Protein AF-A0A4S8L1B8-F1 (afdb_monomer)

Radius of gyration: 25.72 Å; Cα contacts (8 Å, |Δi|>4): 201; chains: 1; bounding box: 67×32×69 Å

Secondary structure (DSSP, 8-state):
---EEEEEEETTEEEEEEEES-S---TT-EEEEEEEEPPTT-SS---EEEEEEEEEEE--TTTS---SSS-----EEEEEEEEEEEE--TT--EEEEEEE--TT-S---------------------------------PPPP-

Organism: Dendrothele bispora (strain CBS 962.96) (NCBI:txid1314807)

Structure (mmCIF, N/CA/C/O backbone):
data_AF-A0A4S8L1B8-F1
#
_entry.id   AF-A0A4S8L1B8-F1
#
loop_
_atom_site.group_PDB
_atom_site.id
_atom_site.type_symbol
_atom_site.label_atom_id
_atom_site.label_alt_id
_atom_site.label_comp_id
_atom_site.label_asym_id
_atom_site.label_entity_id
_atom_site.label_seq_id
_atom_site.pdbx_PDB_ins_code
_atom_site.Cartn_x
_atom_site.Cartn_y
_atom_site.Cartn_z
_atom_site.occupancy
_atom_site.B_iso_or_equiv
_atom_site.auth_seq_id
_atom_site.auth_comp_id
_atom_site.auth_asym_id
_atom_site.auth_atom_id
_atom_site.pdbx_PDB_model_num
ATOM 1 N N . MET A 1 1 ? -7.515 -12.519 -11.776 1.00 64.19 1 MET A N 1
ATOM 2 C CA . MET A 1 1 ? -7.455 -11.225 -11.077 1.00 64.19 1 MET A CA 1
ATOM 3 C C . MET A 1 1 ? -6.953 -11.583 -9.702 1.00 64.19 1 MET A C 1
ATOM 5 O O . MET A 1 1 ? -7.691 -12.198 -8.944 1.00 64.19 1 MET A O 1
ATOM 9 N N . ASP A 1 2 ? -5.650 -11.427 -9.507 1.00 81.31 2 ASP A N 1
ATOM 10 C CA . ASP A 1 2 ? -4.954 -11.882 -8.307 1.00 81.31 2 ASP A CA 1
ATOM 11 C C . ASP A 1 2 ? -5.072 -10.782 -7.256 1.00 81.31 2 ASP A C 1
ATOM 13 O O . ASP A 1 2 ? -4.331 -9.800 -7.279 1.00 81.31 2 ASP A O 1
ATOM 17 N N . GLU A 1 3 ? -6.080 -10.917 -6.400 1.00 87.81 3 GLU A N 1
ATOM 18 C CA . GLU A 1 3 ? -6.292 -10.039 -5.254 1.00 87.81 3 GLU A CA 1
ATOM 19 C C . GLU A 1 3 ? -5.290 -10.398 -4.157 1.00 87.81 3 GLU A C 1
ATOM 21 O O . GLU A 1 3 ? -5.082 -11.576 -3.846 1.00 87.81 3 GLU A O 1
ATOM 26 N N . VAL A 1 4 ? -4.651 -9.382 -3.582 1.00 92.19 4 VAL A N 1
ATOM 27 C CA . VAL A 1 4 ? -3.622 -9.570 -2.560 1.00 92.19 4 VAL A CA 1
ATOM 28 C C . VAL A 1 4 ? -4.029 -8.851 -1.286 1.00 92.19 4 VAL A C 1
ATOM 30 O O . VAL A 1 4 ? -4.320 -7.656 -1.296 1.00 92.19 4 VAL A O 1
ATOM 33 N N . PHE A 1 5 ? -4.009 -9.588 -0.179 1.00 92.88 5 PHE A N 1
ATOM 34 C CA . PHE A 1 5 ? -4.367 -9.081 1.138 1.00 92.88 5 PHE A CA 1
ATOM 35 C C . PHE A 1 5 ? -3.131 -8.954 2.020 1.00 92.88 5 PHE A C 1
ATOM 37 O O . PHE A 1 5 ? -2.324 -9.882 2.105 1.00 92.88 5 PHE A O 1
ATOM 44 N N . TYR A 1 6 ? -3.018 -7.833 2.726 1.00 92.75 6 TYR A N 1
ATOM 45 C CA . TYR A 1 6 ? -1.952 -7.598 3.694 1.00 92.75 6 TYR A CA 1
ATOM 46 C C . TYR A 1 6 ? -2.530 -7.186 5.043 1.00 92.75 6 TYR A C 1
ATOM 48 O O . TYR A 1 6 ? -3.217 -6.171 5.157 1.00 92.75 6 TYR A O 1
ATOM 56 N N . ASP A 1 7 ? -2.202 -7.950 6.083 1.00 93.06 7 ASP A N 1
ATOM 57 C CA . ASP A 1 7 ? -2.547 -7.611 7.459 1.00 93.06 7 ASP A CA 1
ATOM 58 C C . ASP A 1 7 ? -1.542 -6.590 8.018 1.00 93.06 7 ASP A C 1
ATOM 60 O O 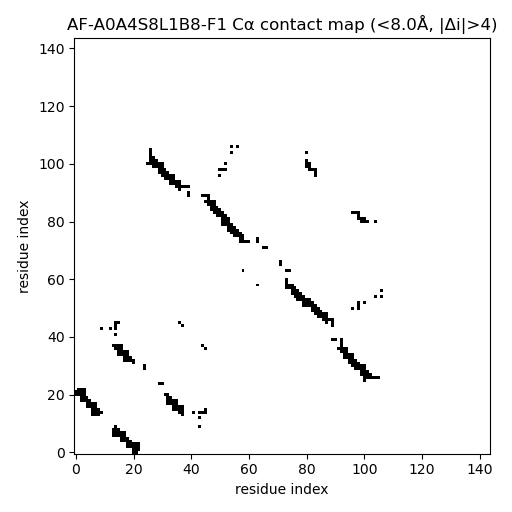. ASP A 1 7 ? -0.351 -6.875 8.172 1.00 93.06 7 ASP A O 1
ATOM 64 N N . ALA A 1 8 ? -2.029 -5.405 8.382 1.00 91.19 8 ALA A N 1
ATOM 65 C CA . ALA A 1 8 ? -1.252 -4.410 9.105 1.00 91.19 8 ALA A CA 1
ATOM 66 C C . ALA A 1 8 ? -1.442 -4.596 10.612 1.00 91.19 8 ALA A C 1
ATOM 68 O O . ALA A 1 8 ? -2.563 -4.580 11.128 1.00 91.19 8 ALA A O 1
ATOM 69 N N . ASN A 1 9 ? -0.330 -4.751 11.328 1.00 91.38 9 ASN A N 1
ATOM 70 C CA . ASN A 1 9 ? -0.317 -5.029 12.758 1.00 91.38 9 ASN A CA 1
ATOM 71 C C . ASN A 1 9 ? 0.427 -3.931 13.523 1.00 91.38 9 ASN A C 1
ATOM 73 O O . ASN A 1 9 ? 1.465 -3.445 13.076 1.00 91.38 9 ASN A O 1
ATOM 77 N N . LYS A 1 10 ? -0.073 -3.585 14.709 1.00 89.06 10 LYS A N 1
ATOM 78 C CA . LYS A 1 10 ? 0.596 -2.716 15.680 1.00 89.06 10 LYS A CA 1
ATOM 79 C C . LYS A 1 10 ? 0.603 -3.408 17.036 1.00 89.06 10 LYS A C 1
ATOM 81 O O . LYS A 1 10 ? -0.439 -3.867 17.487 1.00 89.06 10 LYS A O 1
ATOM 86 N N . ASP A 1 11 ? 1.770 -3.510 17.669 1.00 89.38 11 ASP A N 1
ATOM 87 C CA . ASP A 1 11 ? 1.932 -4.176 18.972 1.00 89.38 11 ASP A CA 1
ATOM 88 C C . ASP A 1 11 ? 1.360 -5.613 18.990 1.00 89.38 11 ASP A C 1
ATOM 90 O O . ASP A 1 11 ? 0.778 -6.064 19.973 1.00 89.38 11 ASP A O 1
ATOM 94 N N . SER A 1 12 ? 1.518 -6.344 17.877 1.00 88.00 12 SER A N 1
ATOM 95 C CA . SER A 1 12 ? 0.945 -7.686 17.631 1.00 88.00 12 SER A CA 1
ATOM 96 C C . SER A 1 12 ? -0.588 -7.753 17.526 1.00 88.00 12 SER A C 1
ATOM 98 O O . SER A 1 12 ? -1.153 -8.843 17.493 1.00 88.00 12 SER A O 1
ATOM 100 N N . VAL A 1 13 ? -1.272 -6.609 17.450 1.00 88.56 13 VAL A N 1
ATOM 101 C CA . VAL A 1 13 ? -2.715 -6.510 17.203 1.00 88.56 13 VAL A CA 1
ATOM 102 C C . VAL A 1 13 ? -2.944 -6.116 15.751 1.00 88.56 13 VAL A C 1
ATOM 104 O O . VAL A 1 13 ? -2.378 -5.126 15.285 1.00 88.56 13 VAL A O 1
ATOM 107 N N . LYS A 1 14 ? -3.801 -6.852 15.040 1.00 90.56 14 LYS A N 1
ATOM 108 C CA . LYS A 1 14 ? -4.217 -6.459 13.694 1.00 90.56 14 LYS A CA 1
ATOM 109 C C . LYS A 1 14 ? -5.070 -5.201 13.755 1.00 90.56 14 LYS A C 1
ATOM 111 O O . LYS A 1 14 ? -6.073 -5.173 14.457 1.00 90.56 14 LYS A O 1
ATOM 116 N N . VAL A 1 15 ? -4.669 -4.175 13.015 1.00 91.75 15 VAL A N 1
ATOM 117 C CA . VAL A 1 15 ? -5.348 -2.873 13.001 1.00 91.75 15 VAL A CA 1
ATOM 118 C C . VAL A 1 15 ? -6.013 -2.563 11.670 1.00 91.75 15 VAL A C 1
ATOM 120 O O . VAL A 1 15 ? -6.969 -1.790 11.647 1.00 91.75 15 VAL A O 1
ATOM 123 N N . ALA A 1 16 ? -5.530 -3.158 10.580 1.00 92.69 16 ALA A N 1
ATOM 124 C CA . ALA A 1 16 ? -6.123 -3.000 9.263 1.00 92.69 16 ALA A CA 1
ATOM 125 C C . ALA A 1 16 ? -5.787 -4.179 8.341 1.00 92.69 16 ALA A C 1
ATOM 127 O O . ALA A 1 16 ? -4.818 -4.905 8.573 1.00 92.69 16 ALA A O 1
ATOM 128 N N . VAL A 1 17 ? -6.577 -4.327 7.284 1.00 93.62 17 VAL A N 1
ATOM 129 C CA . VAL A 1 17 ? -6.324 -5.206 6.143 1.00 93.62 17 VAL A CA 1
ATOM 130 C C . VAL A 1 17 ? -6.311 -4.341 4.891 1.00 93.62 17 VAL A C 1
ATOM 132 O O . VAL A 1 17 ? -7.269 -3.616 4.626 1.00 93.62 17 VAL A O 1
ATOM 135 N N . PHE A 1 18 ? -5.218 -4.400 4.140 1.00 94.06 18 PHE A N 1
ATOM 136 C CA . PHE A 1 18 ? -5.110 -3.771 2.830 1.00 94.06 18 PHE A CA 1
ATOM 137 C C . PHE A 1 18 ? -5.474 -4.788 1.766 1.00 94.06 18 PHE A C 1
ATOM 139 O O . PHE A 1 18 ? -4.912 -5.884 1.753 1.00 94.06 18 PHE A O 1
ATOM 146 N N . THR A 1 19 ? -6.358 -4.392 0.863 1.00 94.56 19 THR A N 1
ATOM 147 C CA . THR A 1 19 ? -6.792 -5.216 -0.255 1.00 94.56 19 THR A CA 1
ATOM 148 C C . THR A 1 19 ? -6.356 -4.554 -1.546 1.00 94.56 19 THR A C 1
ATOM 150 O O . THR A 1 19 ? -6.924 -3.535 -1.938 1.00 94.56 19 THR A O 1
ATOM 153 N N . PHE A 1 20 ? -5.359 -5.142 -2.202 1.00 92.88 20 PHE A N 1
ATOM 154 C CA . PHE A 1 20 ? -4.897 -4.709 -3.513 1.00 92.88 20 PHE A CA 1
ATOM 155 C C . PHE A 1 20 ? -5.596 -5.526 -4.591 1.00 92.88 20 PHE A C 1
ATOM 157 O O . PHE A 1 20 ? -5.451 -6.748 -4.659 1.00 92.88 20 PHE A O 1
ATOM 164 N N . THR A 1 21 ? -6.343 -4.840 -5.449 1.00 92.62 21 THR A N 1
ATOM 165 C CA . THR A 1 21 ? -7.102 -5.446 -6.549 1.00 92.62 21 THR A CA 1
ATOM 166 C C . THR A 1 21 ? -6.204 -6.035 -7.634 1.00 92.62 21 THR A C 1
ATOM 168 O O . THR A 1 21 ? -6.641 -6.915 -8.380 1.00 92.62 21 THR A O 1
ATOM 171 N N . ASN A 1 22 ? -4.953 -5.569 -7.726 1.00 90.06 22 ASN A N 1
ATOM 172 C CA . ASN A 1 22 ? -3.942 -6.108 -8.625 1.00 90.06 22 ASN A CA 1
ATOM 173 C C . ASN A 1 22 ? -2.563 -6.159 -7.959 1.00 90.06 22 ASN A C 1
ATOM 175 O O . ASN A 1 22 ? -2.152 -5.244 -7.251 1.00 90.06 22 ASN A O 1
ATOM 179 N N . ALA A 1 23 ? -1.792 -7.193 -8.288 1.00 87.69 23 ALA A N 1
ATOM 180 C CA . ALA A 1 23 ? -0.376 -7.291 -7.928 1.00 87.69 23 ALA A CA 1
ATOM 181 C C . ALA A 1 23 ? 0.558 -6.565 -8.921 1.00 87.69 23 ALA A C 1
ATOM 183 O O . ALA A 1 23 ? 1.771 -6.509 -8.725 1.00 87.69 23 ALA A O 1
ATOM 184 N N . THR A 1 24 ? 0.035 -6.057 -10.040 1.00 89.75 24 THR A N 1
ATOM 185 C CA . THR A 1 24 ? 0.821 -5.382 -11.082 1.00 89.75 24 THR A CA 1
ATOM 186 C C . THR A 1 24 ? -0.007 -4.286 -11.730 1.00 89.75 24 THR A C 1
ATOM 188 O O . THR A 1 24 ? -1.137 -4.520 -12.154 1.00 89.75 24 THR A O 1
ATOM 191 N N . TYR A 1 25 ? 0.587 -3.103 -11.854 1.00 90.00 25 TYR A N 1
ATOM 192 C CA . TYR A 1 25 ? -0.042 -1.925 -12.434 1.00 90.00 25 TYR A CA 1
ATOM 193 C C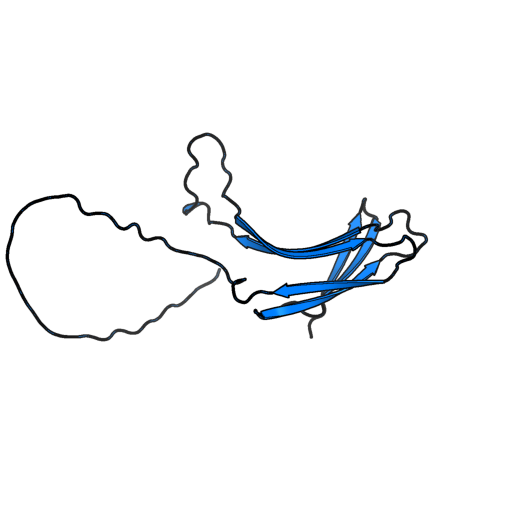 . TYR A 1 25 ? 0.781 -1.405 -13.615 1.00 90.00 25 TYR A C 1
ATOM 195 O O . TYR A 1 25 ? 1.997 -1.594 -13.680 1.00 90.00 25 TYR A O 1
ATOM 203 N N . ARG A 1 26 ? 0.111 -0.765 -14.576 1.00 91.12 26 ARG A N 1
ATOM 204 C CA . ARG A 1 26 ? 0.769 -0.130 -15.726 1.00 91.12 26 ARG A CA 1
ATOM 205 C C . ARG A 1 26 ? 1.251 1.268 -15.345 1.00 91.12 26 ARG A C 1
ATOM 207 O O . ARG A 1 26 ? 0.652 1.921 -14.495 1.00 91.12 26 ARG A O 1
ATOM 214 N N . LEU A 1 27 ? 2.291 1.733 -16.031 1.00 92.12 27 LEU A N 1
ATOM 215 C CA . LEU A 1 27 ? 2.644 3.152 -16.054 1.00 92.12 27 LEU A CA 1
ATOM 216 C C . LEU A 1 27 ? 1.462 3.973 -16.594 1.00 92.12 27 LEU A C 1
ATOM 218 O O . LEU A 1 27 ? 0.698 3.465 -17.419 1.00 92.12 27 LEU A O 1
ATOM 222 N N . ASP A 1 28 ? 1.312 5.202 -16.100 1.00 93.19 28 ASP A N 1
ATOM 223 C CA . ASP A 1 28 ? 0.157 6.091 -16.327 1.00 93.19 28 ASP A CA 1
ATOM 224 C C . ASP A 1 28 ? -1.189 5.518 -15.850 1.00 93.19 28 ASP A C 1
ATOM 226 O O . ASP A 1 28 ? -2.257 6.006 -16.218 1.00 93.19 28 ASP A O 1
ATOM 230 N N . GLY A 1 29 ? -1.146 4.459 -15.040 1.00 92.88 29 GLY A N 1
ATOM 231 C CA . GLY A 1 29 ? -2.30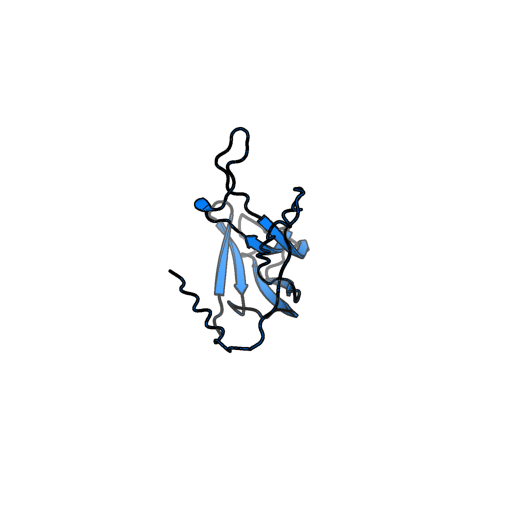0 3.934 -14.326 1.00 92.88 29 GLY A CA 1
ATOM 232 C C . GLY A 1 29 ? -2.443 4.548 -12.937 1.00 92.88 29 GLY A C 1
ATOM 233 O O . GLY A 1 29 ? -1.630 5.357 -12.495 1.00 92.88 29 GLY A O 1
ATOM 234 N N . THR A 1 30 ? -3.454 4.080 -12.216 1.00 94.12 30 THR A N 1
ATOM 235 C CA . THR A 1 30 ? -3.716 4.474 -10.833 1.00 94.12 30 THR A CA 1
ATOM 236 C C . THR A 1 30 ? -3.901 3.216 -9.994 1.00 94.12 30 THR A C 1
ATOM 238 O O . THR A 1 30 ? -4.602 2.287 -10.400 1.00 94.12 30 THR A O 1
ATOM 241 N N . VAL A 1 31 ? -3.268 3.186 -8.826 1.00 94.56 31 VAL A N 1
ATOM 242 C CA . VAL A 1 31 ? -3.567 2.212 -7.773 1.00 94.56 31 VAL A CA 1
ATOM 243 C C . VAL A 1 31 ? -4.745 2.765 -6.989 1.00 94.56 31 VAL A C 1
ATOM 245 O O . VAL A 1 31 ? -4.593 3.801 -6.347 1.00 94.56 31 VAL A O 1
ATOM 248 N N . GLN A 1 32 ? -5.903 2.112 -7.048 1.00 94.62 32 GLN A N 1
ATOM 249 C CA . GLN A 1 32 ? -7.082 2.500 -6.278 1.00 94.62 32 GLN A CA 1
ATOM 250 C C . GLN A 1 32 ? -7.590 1.292 -5.506 1.00 94.62 32 GLN A C 1
ATOM 252 O O . GLN A 1 32 ? -8.200 0.395 -6.080 1.00 94.62 32 GLN A O 1
ATOM 257 N N . ASP A 1 33 ? -7.338 1.290 -4.204 1.00 94.62 33 ASP A N 1
ATOM 258 C CA . ASP A 1 33 ? -7.500 0.104 -3.376 1.00 94.62 33 ASP A CA 1
ATOM 259 C C . ASP A 1 33 ? -8.133 0.442 -2.020 1.00 94.62 33 ASP A C 1
ATOM 261 O O . ASP A 1 33 ? -8.211 1.602 -1.590 1.00 94.62 33 ASP A O 1
ATOM 265 N N . ALA A 1 34 ? -8.652 -0.599 -1.374 1.00 93.25 34 ALA A N 1
ATOM 266 C CA . ALA A 1 34 ? -9.451 -0.507 -0.164 1.00 93.25 34 ALA A CA 1
ATOM 267 C C . ALA A 1 34 ? -8.649 -0.905 1.078 1.00 93.25 34 ALA A C 1
ATOM 269 O O . ALA A 1 34 ? -7.778 -1.777 1.042 1.00 93.25 34 ALA A O 1
ATOM 270 N N . VAL A 1 35 ? -8.985 -0.272 2.200 1.00 94.50 35 VAL A N 1
ATOM 271 C CA . VAL A 1 35 ? -8.434 -0.571 3.519 1.00 94.50 35 VAL A CA 1
ATOM 272 C C . VAL A 1 35 ? -9.582 -0.781 4.489 1.00 94.50 35 VAL A C 1
ATOM 274 O O . VAL A 1 35 ? -10.355 0.137 4.783 1.00 94.50 35 VAL A O 1
ATOM 277 N N . GLU A 1 36 ? -9.678 -1.997 5.008 1.00 94.31 36 GLU A N 1
ATOM 278 C CA . GLU A 1 36 ? -10.580 -2.331 6.101 1.00 94.31 36 GLU A CA 1
ATOM 279 C C . GLU A 1 36 ? -9.853 -2.108 7.427 1.00 94.31 36 GLU A C 1
ATOM 281 O O . GLU A 1 36 ? -8.756 -2.614 7.646 1.00 94.31 36 GLU A O 1
ATOM 286 N N . LEU A 1 37 ? -10.454 -1.325 8.314 1.00 91.44 37 LEU A N 1
ATOM 287 C CA . LEU A 1 37 ? -9.933 -1.037 9.644 1.00 91.44 37 LEU A CA 1
ATOM 288 C C . LEU A 1 37 ? -10.607 -1.968 10.650 1.00 91.44 37 LEU A C 1
ATOM 290 O O . LEU A 1 37 ? -11.798 -2.266 10.536 1.00 91.44 37 LEU A O 1
ATOM 294 N N . ASP A 1 38 ? -9.851 -2.414 11.652 1.00 84.31 38 ASP A N 1
ATOM 295 C CA . ASP A 1 38 ? -10.364 -3.351 12.650 1.00 84.31 38 ASP A CA 1
ATOM 296 C C . ASP A 1 38 ? -11.562 -2.774 13.438 1.00 84.31 38 ASP A C 1
ATOM 298 O O . ASP A 1 38 ? -11.828 -1.568 13.486 1.00 84.31 38 ASP A O 1
ATOM 302 N N . LYS A 1 39 ? -12.324 -3.669 14.071 1.00 77.81 39 LYS A N 1
ATOM 303 C CA . LYS A 1 39 ? -13.593 -3.366 14.737 1.00 77.81 39 LYS A CA 1
ATOM 304 C C . LYS A 1 39 ? -13.454 -2.256 15.779 1.00 77.81 39 LYS A C 1
ATOM 306 O O . LYS A 1 39 ? -12.454 -2.124 16.479 1.00 77.81 39 LYS A O 1
ATOM 311 N N . ARG A 1 40 ? -14.567 -1.551 16.025 1.00 67.56 40 ARG A N 1
ATOM 312 C CA . ARG A 1 40 ? -14.673 -0.472 17.033 1.00 67.56 40 ARG A CA 1
ATOM 313 C C . ARG A 1 40 ? -14.249 -0.860 18.454 1.00 67.56 40 ARG A C 1
ATOM 315 O O . ARG A 1 40 ? -14.037 0.039 19.264 1.00 67.56 40 ARG A O 1
ATOM 322 N N . THR A 1 41 ? -14.187 -2.146 18.784 1.00 68.56 41 THR A N 1
ATOM 323 C CA . THR A 1 41 ? -13.791 -2.654 20.106 1.00 68.56 41 THR A CA 1
ATOM 324 C C . THR A 1 41 ? -12.298 -2.959 20.214 1.00 68.56 41 THR A C 1
ATOM 326 O O . THR A 1 41 ? -11.846 -3.353 21.287 1.00 68.56 41 THR A O 1
ATOM 329 N N . SER A 1 42 ? -11.538 -2.803 19.127 1.00 74.69 42 SER A N 1
ATOM 330 C CA . SER A 1 42 ? -10.095 -3.016 19.128 1.00 74.69 42 SER A CA 1
ATOM 331 C C . SER A 1 42 ? -9.395 -2.025 20.055 1.00 74.69 42 SER A C 1
ATOM 333 O O . SER A 1 42 ? -9.807 -0.870 20.206 1.00 74.69 42 SER A O 1
ATOM 335 N N . ARG A 1 43 ? -8.328 -2.493 20.708 1.00 77.56 43 ARG A N 1
ATOM 336 C CA . ARG A 1 43 ? -7.519 -1.675 21.625 1.00 77.56 43 ARG A CA 1
ATOM 337 C C . ARG A 1 43 ? -6.641 -0.673 20.877 1.00 77.56 43 ARG A C 1
ATOM 339 O O . ARG A 1 43 ? -6.278 0.351 21.447 1.00 77.56 43 ARG A O 1
ATOM 346 N N . ALA A 1 44 ? -6.328 -0.959 19.616 1.00 81.38 44 ALA A N 1
ATOM 347 C CA . ALA A 1 44 ? -5.586 -0.080 18.732 1.00 81.38 44 ALA A CA 1
ATOM 348 C C . ALA A 1 44 ? -6.534 0.494 17.671 1.00 81.38 44 ALA A C 1
ATOM 350 O O . ALA A 1 44 ? -7.395 -0.206 17.147 1.00 81.38 44 ALA A O 1
ATOM 351 N N . ARG A 1 45 ? -6.394 1.790 17.381 1.00 83.75 45 ARG A N 1
ATOM 352 C CA . ARG A 1 45 ? -7.197 2.494 16.375 1.00 83.75 45 ARG A CA 1
ATOM 353 C C . ARG A 1 45 ? -6.284 3.210 15.397 1.00 83.75 45 ARG A C 1
ATOM 355 O O . ARG A 1 45 ? -5.285 3.802 15.808 1.00 83.75 45 ARG A O 1
ATOM 362 N N . VAL A 1 46 ? -6.655 3.168 14.124 1.00 86.94 46 VAL A N 1
ATOM 363 C CA . VAL A 1 46 ? -5.983 3.916 13.063 1.00 86.94 46 VAL A CA 1
ATOM 364 C C . VAL A 1 46 ? -6.596 5.314 13.013 1.00 86.94 46 VAL A C 1
ATOM 366 O O . VAL A 1 46 ? -7.806 5.456 12.862 1.00 86.94 46 VAL A O 1
ATOM 369 N N . VAL A 1 47 ? -5.763 6.334 13.203 1.00 90.69 47 VAL A N 1
ATOM 370 C CA . VAL A 1 47 ? -6.172 7.753 13.183 1.00 90.69 47 VAL A CA 1
ATOM 371 C C . VAL A 1 47 ? -5.735 8.425 11.884 1.00 90.69 47 VAL A C 1
ATOM 373 O O . VAL A 1 47 ? -6.345 9.394 11.445 1.00 90.69 47 VAL A O 1
ATOM 376 N N . GLU A 1 48 ? -4.704 7.884 11.243 1.00 92.38 48 GLU A N 1
ATOM 377 C CA . GLU A 1 48 ? -4.157 8.392 9.997 1.00 92.38 48 GLU A CA 1
ATOM 378 C C . GLU A 1 48 ? -3.728 7.222 9.114 1.00 92.38 48 GLU A C 1
ATOM 380 O O . GLU A 1 48 ? -3.171 6.236 9.607 1.00 92.38 48 GLU A O 1
ATOM 385 N N . LEU A 1 49 ? -4.006 7.341 7.819 1.00 93.31 49 LEU A N 1
ATOM 386 C CA . LEU A 1 49 ? -3.599 6.403 6.785 1.00 93.31 49 LEU A CA 1
ATOM 387 C C . LEU A 1 49 ? -2.808 7.155 5.706 1.00 93.31 49 LEU A C 1
ATOM 389 O O . LEU A 1 49 ? -3.415 7.735 4.797 1.00 93.31 49 LEU A O 1
ATOM 393 N N . PRO A 1 50 ? -1.471 7.150 5.795 1.00 94.38 50 PRO A N 1
ATOM 394 C CA . PRO A 1 50 ? -0.619 7.542 4.693 1.00 94.38 50 PRO A CA 1
ATOM 395 C C . PRO A 1 50 ? -0.393 6.354 3.744 1.00 94.38 50 PRO A C 1
ATOM 397 O O . PRO A 1 50 ? -0.215 5.217 4.185 1.00 94.38 50 PRO A O 1
ATOM 400 N N . ALA A 1 51 ? -0.372 6.618 2.444 1.00 94.75 51 ALA A N 1
ATOM 401 C CA . ALA A 1 51 ? 0.030 5.668 1.417 1.00 94.75 51 ALA A CA 1
ATOM 402 C C . ALA A 1 51 ? 0.998 6.353 0.450 1.00 94.75 51 ALA A C 1
ATOM 404 O O . ALA A 1 51 ? 0.778 7.498 0.056 1.00 94.75 51 ALA A O 1
ATOM 405 N N . HIS A 1 52 ? 2.059 5.651 0.061 1.00 94.75 52 HIS A N 1
ATOM 406 C CA . HIS A 1 52 ? 3.132 6.193 -0.769 1.00 94.75 52 HIS A CA 1
ATOM 407 C C . HIS A 1 52 ? 3.423 5.249 -1.927 1.00 94.75 52 HIS A C 1
ATOM 409 O O . HIS A 1 52 ? 3.554 4.040 -1.734 1.00 94.75 52 HIS A O 1
ATOM 415 N N . LEU A 1 53 ? 3.576 5.813 -3.121 1.00 93.88 53 LEU A N 1
ATOM 416 C CA . LEU A 1 53 ? 4.134 5.112 -4.269 1.00 93.88 53 LEU A CA 1
ATOM 417 C C . LEU A 1 53 ? 5.617 5.462 -4.371 1.00 93.88 53 LEU A C 1
ATOM 419 O O . LEU A 1 53 ? 5.963 6.608 -4.665 1.00 93.88 53 LEU A O 1
ATOM 423 N N . GLU A 1 54 ? 6.493 4.482 -4.150 1.00 92.00 54 GLU A N 1
ATOM 424 C CA . GLU A 1 54 ? 7.941 4.690 -4.153 1.00 92.00 54 GLU A CA 1
ATOM 425 C C . GLU A 1 54 ? 8.713 3.632 -4.942 1.00 92.00 54 GLU A C 1
ATOM 427 O O . GLU A 1 54 ? 8.326 2.468 -5.010 1.00 92.00 54 GLU A O 1
ATOM 432 N N . THR A 1 55 ? 9.844 4.039 -5.521 1.00 88.38 55 THR A N 1
ATOM 433 C CA . THR A 1 55 ? 10.841 3.113 -6.071 1.00 88.38 55 THR A CA 1
ATOM 434 C C . THR A 1 55 ? 12.002 2.994 -5.098 1.00 88.38 55 THR A C 1
ATOM 436 O O . THR A 1 55 ? 12.519 4.001 -4.605 1.00 88.38 55 THR A O 1
ATOM 439 N N . HIS A 1 56 ? 12.451 1.757 -4.889 1.00 86.25 56 HIS A N 1
ATOM 440 C CA . HIS A 1 56 ? 13.706 1.434 -4.225 1.00 86.25 56 HIS A CA 1
ATOM 441 C C . HIS A 1 56 ? 14.704 0.870 -5.232 1.00 86.25 56 HIS A C 1
ATOM 443 O O . HIS A 1 56 ? 14.503 -0.215 -5.772 1.00 86.25 56 HIS A O 1
ATOM 449 N N . GLU A 1 57 ? 15.801 1.593 -5.446 1.00 83.00 57 GLU A N 1
ATOM 450 C CA . GLU A 1 57 ? 16.928 1.123 -6.249 1.00 83.00 57 GLU A CA 1
ATOM 451 C C . GLU A 1 57 ? 18.106 0.785 -5.324 1.00 83.00 57 GLU A C 1
ATOM 453 O O . GLU A 1 57 ? 18.453 1.541 -4.407 1.00 83.00 57 GLU A O 1
ATOM 458 N N . SER A 1 58 ? 18.736 -0.365 -5.561 1.00 79.56 58 SER A N 1
ATOM 459 C CA . SER A 1 58 ? 19.942 -0.801 -4.855 1.00 79.56 58 SER A CA 1
ATOM 460 C C . SER A 1 58 ? 21.043 -1.119 -5.854 1.00 79.56 58 SER A C 1
ATOM 462 O O . SER A 1 58 ? 20.834 -1.915 -6.770 1.00 79.56 58 SER A O 1
ATOM 464 N N . LEU A 1 59 ? 22.227 -0.539 -5.653 1.00 76.25 59 LEU A N 1
ATOM 465 C CA . LEU A 1 59 ? 23.411 -0.912 -6.420 1.00 76.25 59 LEU A CA 1
ATOM 466 C C . LEU A 1 59 ? 24.006 -2.216 -5.869 1.00 76.25 59 LEU A C 1
ATOM 468 O O . LEU A 1 59 ? 24.156 -2.340 -4.650 1.00 76.25 59 LEU A O 1
ATOM 472 N N . PRO A 1 60 ? 24.396 -3.169 -6.734 1.00 77.62 60 PRO A N 1
ATOM 473 C CA . PRO A 1 60 ? 25.206 -4.306 -6.321 1.00 77.62 60 PRO A CA 1
ATOM 474 C C . PRO A 1 60 ? 26.487 -3.837 -5.629 1.00 77.62 60 PRO A C 1
ATOM 476 O O . PRO A 1 60 ? 27.124 -2.883 -6.078 1.00 77.62 60 PRO A O 1
ATOM 479 N N . THR A 1 61 ? 26.912 -4.541 -4.580 1.00 73.00 61 THR A N 1
ATOM 480 C CA . THR A 1 61 ? 28.094 -4.180 -3.778 1.00 73.00 61 THR A CA 1
ATOM 481 C C . THR A 1 61 ? 29.360 -3.993 -4.620 1.00 73.00 61 THR A C 1
ATOM 483 O O . THR A 1 61 ? 30.169 -3.130 -4.312 1.00 73.00 61 THR A O 1
ATOM 486 N N . ALA A 1 62 ? 29.513 -4.745 -5.717 1.00 74.12 62 ALA A N 1
ATOM 487 C CA . ALA A 1 62 ? 30.655 -4.632 -6.629 1.00 74.12 62 ALA A CA 1
ATOM 488 C C . ALA A 1 62 ? 30.718 -3.298 -7.403 1.00 74.12 62 ALA A C 1
ATOM 490 O O . ALA A 1 62 ? 31.785 -2.918 -7.873 1.00 74.12 62 ALA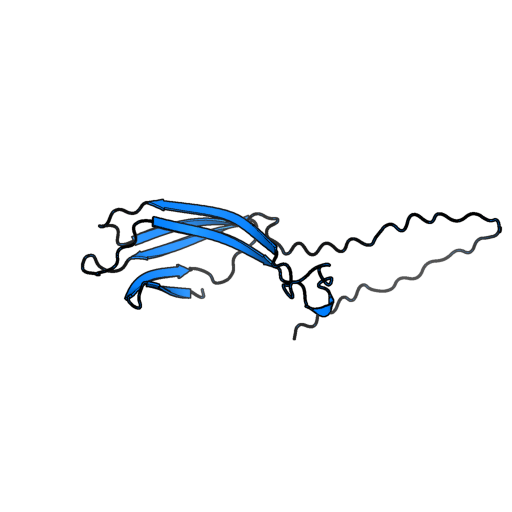 A O 1
ATOM 491 N N . LEU A 1 63 ? 29.584 -2.606 -7.548 1.00 70.44 63 LEU A N 1
ATOM 492 C CA . LEU A 1 63 ? 29.464 -1.318 -8.241 1.00 70.44 63 LEU A CA 1
ATOM 493 C C . LEU A 1 63 ? 29.307 -0.143 -7.268 1.00 70.44 63 LEU A C 1
ATOM 495 O O . LEU A 1 63 ? 29.371 1.013 -7.681 1.00 70.44 63 LEU A O 1
ATOM 499 N N . ALA A 1 64 ? 29.080 -0.421 -5.982 1.00 66.56 64 ALA A N 1
ATOM 500 C CA . ALA A 1 64 ? 29.029 0.603 -4.956 1.00 66.56 64 ALA A CA 1
ATOM 501 C C . ALA A 1 64 ? 30.452 1.113 -4.697 1.00 66.56 64 ALA A C 1
ATOM 503 O O . ALA A 1 64 ? 31.295 0.388 -4.168 1.00 66.56 64 ALA A O 1
ATOM 504 N N . SER A 1 65 ? 30.735 2.359 -5.082 1.00 62.75 65 SER A N 1
ATOM 505 C CA . SER A 1 65 ? 32.016 2.998 -4.776 1.00 62.75 65 SER A CA 1
ATOM 506 C C . SER A 1 65 ? 32.285 2.924 -3.267 1.00 62.75 65 SER A C 1
ATOM 508 O O . SER A 1 65 ? 31.370 3.219 -2.490 1.00 62.75 65 SER A O 1
ATOM 510 N N . PRO A 1 66 ? 33.508 2.583 -2.817 1.00 55.84 66 PRO A N 1
ATOM 511 C CA . PRO A 1 66 ? 33.859 2.721 -1.413 1.00 55.84 66 PRO A CA 1
ATOM 512 C C . PRO A 1 66 ? 33.722 4.203 -1.063 1.00 55.84 66 PRO A C 1
ATOM 514 O O . PRO A 1 66 ? 34.495 5.031 -1.545 1.00 55.84 66 PRO A O 1
ATOM 517 N N . MET A 1 67 ? 32.700 4.562 -0.283 1.00 56.25 67 MET A N 1
ATOM 518 C CA . MET A 1 67 ? 32.593 5.914 0.253 1.00 56.25 67 MET A CA 1
ATOM 519 C C . MET A 1 67 ? 33.869 6.175 1.049 1.00 56.25 67 MET A C 1
ATOM 521 O O . MET A 1 67 ? 34.131 5.520 2.061 1.00 56.25 67 MET A O 1
ATOM 525 N N . SER A 1 68 ? 34.683 7.112 0.564 1.00 52.00 68 SER A N 1
ATOM 526 C CA . SER A 1 68 ? 35.768 7.692 1.342 1.00 52.00 68 SER A CA 1
ATOM 527 C C . SER A 1 68 ? 35.195 8.099 2.700 1.00 52.00 68 SER A C 1
ATOM 529 O O . SER A 1 68 ? 34.174 8.779 2.763 1.00 52.00 68 SER A O 1
ATOM 531 N N . SER A 1 69 ? 35.835 7.617 3.767 1.00 50.78 69 SER A N 1
ATOM 532 C CA . SER A 1 69 ? 35.449 7.737 5.179 1.00 50.78 69 SER A CA 1
ATOM 533 C C . SER A 1 69 ? 34.171 6.990 5.622 1.00 50.78 69 SER A C 1
ATOM 535 O O . SER A 1 69 ? 33.109 7.575 5.795 1.00 50.78 69 SER A O 1
ATOM 537 N N . GLY A 1 70 ? 34.322 5.702 5.961 1.00 48.19 70 GLY A N 1
ATOM 538 C CA . GLY A 1 70 ? 33.829 5.218 7.261 1.00 48.19 70 GLY A CA 1
ATOM 539 C C . GLY A 1 70 ? 32.447 4.562 7.352 1.00 48.19 70 GLY A C 1
ATOM 540 O O . GLY A 1 70 ? 31.928 4.466 8.461 1.00 48.19 70 GLY A O 1
ATOM 541 N N . GLY A 1 71 ? 31.856 4.060 6.263 1.00 51.81 71 GLY A N 1
ATOM 542 C CA . GLY A 1 71 ? 30.610 3.286 6.356 1.00 51.81 71 GLY A CA 1
ATOM 543 C C . GLY A 1 71 ? 30.352 2.367 5.161 1.00 51.81 71 GLY A C 1
ATOM 544 O O . GLY A 1 71 ? 30.315 2.816 4.022 1.00 51.81 71 GLY A O 1
ATOM 545 N N . LEU A 1 72 ? 30.130 1.077 5.430 1.00 56.47 72 LEU A N 1
ATOM 546 C CA . LEU A 1 72 ? 29.844 -0.012 4.476 1.00 56.47 72 LEU A CA 1
ATOM 547 C C . LEU A 1 72 ? 28.407 0.026 3.897 1.00 56.47 72 LEU A C 1
ATOM 549 O O . LEU A 1 72 ? 27.804 -1.014 3.644 1.00 56.47 72 LEU A O 1
ATOM 553 N N . ALA A 1 73 ? 27.814 1.210 3.725 1.00 56.53 73 ALA A N 1
ATOM 554 C CA . ALA A 1 73 ? 26.422 1.343 3.299 1.00 56.53 73 ALA A CA 1
ATOM 555 C C . ALA A 1 73 ? 26.323 1.603 1.788 1.00 56.53 73 ALA A C 1
ATOM 557 O O . ALA A 1 73 ? 26.694 2.669 1.301 1.00 56.53 73 ALA A O 1
ATOM 558 N N . THR A 1 74 ? 25.777 0.641 1.038 1.00 58.66 74 THR A N 1
ATOM 559 C CA . THR A 1 74 ? 25.331 0.868 -0.346 1.00 58.66 74 THR A CA 1
ATOM 560 C C . THR A 1 74 ? 24.264 1.971 -0.352 1.00 58.66 74 THR A C 1
ATOM 562 O O . THR A 1 74 ? 23.289 1.837 0.400 1.00 58.66 74 THR A O 1
ATOM 565 N N . PRO A 1 75 ? 24.377 3.027 -1.178 1.00 62.12 75 PRO A N 1
ATOM 566 C CA . PRO A 1 75 ? 23.349 4.056 -1.244 1.00 62.12 75 PRO A CA 1
ATOM 567 C C . PRO A 1 75 ? 22.064 3.436 -1.803 1.00 62.12 75 PRO A C 1
ATOM 569 O O . PRO A 1 75 ? 21.990 3.082 -2.978 1.00 62.12 75 PRO A O 1
ATOM 572 N N . ARG A 1 76 ? 21.055 3.262 -0.943 1.00 66.00 76 ARG A N 1
ATOM 573 C CA . ARG A 1 76 ? 19.689 2.966 -1.380 1.00 66.00 76 ARG A CA 1
ATOM 574 C C . ARG A 1 76 ? 19.091 4.263 -1.900 1.00 66.00 76 ARG A C 1
ATOM 576 O O . ARG A 1 76 ? 18.967 5.224 -1.142 1.00 66.00 76 ARG A O 1
ATOM 583 N N . LEU A 1 77 ? 18.742 4.294 -3.180 1.00 75.56 77 LEU A N 1
ATOM 584 C CA . LEU A 1 77 ? 18.082 5.445 -3.780 1.00 75.56 77 LEU A CA 1
ATOM 585 C C . LEU A 1 77 ? 16.573 5.232 -3.650 1.00 75.56 77 LEU A C 1
ATOM 587 O O . LEU A 1 77 ? 16.021 4.278 -4.199 1.00 75.56 77 LEU A O 1
ATOM 591 N N . LYS A 1 78 ? 15.926 6.103 -2.874 1.00 84.50 78 LYS A N 1
ATOM 592 C CA . LYS A 1 78 ? 14.475 6.126 -2.676 1.00 84.50 78 LYS A CA 1
ATOM 593 C C . LYS A 1 78 ? 13.894 7.338 -3.395 1.00 84.50 78 LYS A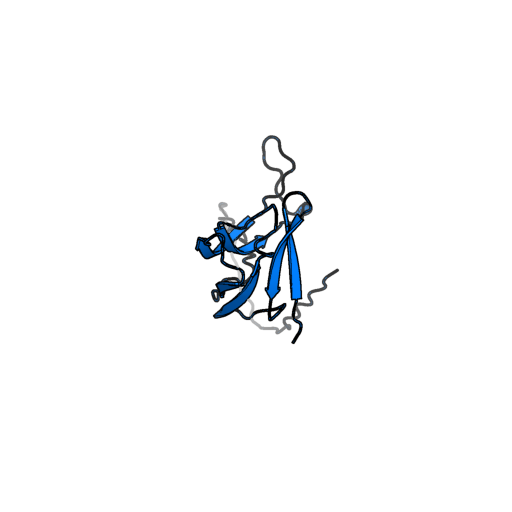 C 1
ATOM 595 O O . LYS A 1 78 ? 14.380 8.453 -3.210 1.00 84.50 78 LYS A O 1
ATOM 600 N N . ARG A 1 79 ? 12.853 7.120 -4.198 1.00 87.88 79 ARG A N 1
ATOM 601 C CA . ARG A 1 79 ? 12.093 8.181 -4.877 1.00 87.88 79 ARG A CA 1
ATOM 602 C C . ARG A 1 79 ? 10.603 7.962 -4.640 1.00 87.88 79 ARG A C 1
ATOM 604 O O . ARG A 1 79 ? 10.130 6.854 -4.865 1.00 87.88 79 ARG A O 1
ATOM 611 N N . ILE A 1 80 ? 9.896 9.007 -4.216 1.00 91.50 80 ILE A N 1
ATOM 612 C CA . ILE A 1 80 ? 8.438 9.017 -4.031 1.00 91.50 80 ILE A CA 1
ATOM 613 C C . ILE A 1 80 ? 7.803 9.680 -5.261 1.00 91.50 80 ILE A C 1
ATOM 615 O O . ILE A 1 80 ? 8.297 10.712 -5.714 1.00 91.50 80 ILE A O 1
ATOM 619 N N . TYR A 1 81 ? 6.739 9.085 -5.802 1.00 93.19 81 TYR A N 1
ATOM 620 C CA . TYR A 1 81 ? 6.013 9.591 -6.978 1.00 93.19 81 TYR A CA 1
ATOM 621 C C . TYR A 1 81 ? 4.630 10.135 -6.641 1.00 93.19 81 TYR A C 1
ATOM 623 O O . TYR A 1 81 ? 4.195 11.106 -7.252 1.00 93.19 81 TYR A O 1
ATOM 631 N N . ALA A 1 82 ? 3.951 9.507 -5.685 1.00 95.06 82 ALA A N 1
ATOM 632 C CA . ALA A 1 82 ? 2.626 9.901 -5.244 1.00 95.06 82 ALA A CA 1
ATOM 633 C C . ALA A 1 82 ? 2.467 9.605 -3.758 1.00 95.06 82 ALA A C 1
ATOM 635 O O . ALA A 1 82 ? 3.046 8.651 -3.229 1.00 95.06 82 ALA A O 1
ATOM 636 N N . GLU A 1 83 ? 1.656 10.426 -3.106 1.00 95.81 83 GLU A N 1
ATOM 637 C CA . GLU A 1 83 ? 1.338 10.305 -1.695 1.00 95.81 83 GLU A CA 1
ATOM 638 C C . GLU A 1 83 ? -0.152 10.540 -1.502 1.00 95.81 83 GLU A C 1
ATOM 640 O O . GLU A 1 83 ? -0.752 11.412 -2.132 1.00 95.81 83 GLU A O 1
ATOM 645 N N . HIS A 1 84 ? -0.740 9.781 -0.595 1.00 95.88 84 HIS A N 1
ATOM 646 C CA . HIS A 1 84 ? -2.115 9.937 -0.180 1.00 95.88 84 HIS A CA 1
ATOM 647 C C . HIS A 1 84 ? -2.156 9.969 1.340 1.00 95.88 84 HIS A C 1
ATOM 649 O O . HIS A 1 84 ? -1.617 9.078 1.989 1.00 95.88 84 HIS A O 1
ATOM 655 N N . TYR A 1 85 ? -2.826 10.970 1.903 1.00 95.44 85 TYR A N 1
ATOM 656 C CA . TYR A 1 85 ? -2.987 11.127 3.344 1.00 95.44 85 TYR A CA 1
ATOM 657 C C . TYR A 1 85 ? -4.469 11.205 3.678 1.00 95.44 85 TYR A C 1
ATOM 659 O O . TYR A 1 85 ? -5.206 12.012 3.111 1.00 95.44 85 TYR A O 1
ATOM 667 N N . SER A 1 86 ? -4.906 10.372 4.618 1.00 93.19 86 SER A N 1
ATOM 668 C CA . SER A 1 86 ? -6.278 10.378 5.108 1.00 93.19 86 SER A CA 1
ATOM 669 C C . SER A 1 86 ? -6.302 10.428 6.627 1.00 93.19 86 SER A C 1
ATOM 671 O O . SER A 1 86 ? -5.760 9.545 7.292 1.00 93.19 86 SER A O 1
ATOM 673 N N . SER A 1 87 ? -6.963 11.448 7.173 1.00 93.50 87 SER A N 1
ATOM 674 C CA . SER A 1 87 ? -7.280 11.533 8.598 1.00 93.50 87 SER A CA 1
ATOM 675 C C . SER A 1 87 ? -8.591 10.807 8.866 1.00 93.50 87 SER A C 1
ATOM 677 O O . SER A 1 87 ? -9.630 11.127 8.285 1.00 93.50 87 SER A O 1
ATOM 679 N N . LEU A 1 88 ? -8.553 9.831 9.761 1.00 91.56 88 LEU A N 1
ATOM 680 C CA . LEU A 1 88 ? -9.653 8.917 10.020 1.00 91.56 88 LEU A CA 1
ATOM 681 C C . LEU A 1 88 ? -10.289 9.237 11.369 1.00 91.56 88 LEU A C 1
ATOM 683 O O . LEU A 1 88 ? -9.619 9.397 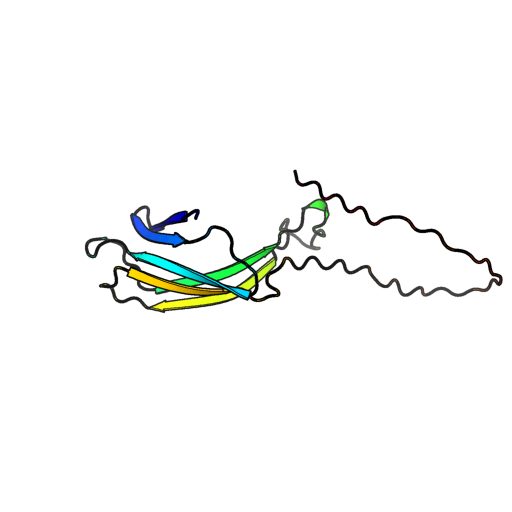12.390 1.00 91.56 88 LEU A O 1
ATOM 687 N N . ILE A 1 89 ? -11.618 9.297 11.386 1.00 89.50 89 ILE A N 1
ATOM 688 C CA . ILE A 1 89 ? -12.365 9.334 12.641 1.00 89.50 89 ILE A CA 1
ATOM 689 C C . ILE A 1 89 ? -12.392 7.932 13.256 1.00 89.50 89 ILE A C 1
ATOM 691 O O . ILE A 1 89 ? -12.408 6.925 12.553 1.00 89.50 89 ILE A O 1
ATOM 695 N N . LEU A 1 90 ? -12.468 7.845 14.586 1.00 85.19 90 LEU A N 1
ATOM 696 C CA . LEU A 1 90 ? -12.391 6.568 15.319 1.00 85.19 90 LEU A CA 1
ATOM 697 C C . LEU A 1 90 ? -13.509 5.563 14.988 1.00 85.19 90 LEU A C 1
ATOM 699 O O . LEU A 1 90 ? -13.461 4.417 15.445 1.00 85.19 90 LEU A O 1
ATOM 703 N N . SER A 1 91 ? -14.553 6.008 14.288 1.00 86.44 91 SER A N 1
ATOM 704 C CA . SER A 1 91 ? -15.689 5.201 13.850 1.00 86.44 91 SER A CA 1
ATOM 705 C C . SER A 1 91 ? -15.562 4.688 12.414 1.00 86.44 91 SER A C 1
ATOM 707 O O . SER A 1 91 ? -16.418 3.887 12.025 1.00 86.44 91 SER A O 1
ATOM 709 N N . THR A 1 92 ? -14.542 5.121 11.661 1.00 90.06 92 THR A N 1
ATOM 710 C CA . THR A 1 92 ? -14.256 4.632 10.311 1.00 90.06 92 THR A CA 1
ATOM 711 C C . THR A 1 92 ? -13.833 3.170 10.381 1.00 90.06 92 THR A C 1
ATOM 713 O O . THR A 1 92 ? -12.946 2.812 11.149 1.00 90.06 92 THR A O 1
ATOM 716 N N . LEU A 1 93 ? -14.493 2.330 9.588 1.00 91.88 93 LEU A N 1
ATOM 717 C CA . LEU A 1 93 ? -14.189 0.899 9.458 1.00 91.88 93 LEU A CA 1
ATOM 718 C C . LEU A 1 93 ? -13.672 0.544 8.066 1.00 91.88 93 LEU A C 1
ATOM 720 O O . LEU A 1 93 ? -13.105 -0.519 7.868 1.00 91.88 93 LEU A O 1
ATOM 724 N N . HIS A 1 94 ? -13.883 1.425 7.097 1.00 93.12 94 HIS A N 1
ATOM 725 C CA . HIS A 1 94 ? -13.498 1.203 5.719 1.00 93.12 94 HIS A CA 1
ATOM 726 C C . HIS A 1 94 ? -13.103 2.538 5.105 1.00 93.12 94 HIS A C 1
ATOM 728 O O . HIS A 1 94 ? -13.766 3.552 5.336 1.00 93.12 94 HIS A O 1
ATOM 734 N N . THR A 1 95 ? -12.014 2.535 4.352 1.00 94.69 95 THR A N 1
ATOM 735 C CA . THR A 1 95 ? -11.537 3.688 3.597 1.00 94.69 95 THR A CA 1
ATOM 736 C C . THR A 1 95 ? -10.849 3.212 2.324 1.00 94.69 95 THR A C 1
ATOM 738 O O . THR A 1 95 ? -10.575 2.026 2.159 1.00 94.69 95 THR A O 1
ATOM 741 N N . THR A 1 96 ? -10.571 4.134 1.416 1.00 95.88 96 THR A N 1
ATOM 742 C CA . THR A 1 96 ? -9.867 3.866 0.161 1.00 95.88 96 THR A CA 1
ATOM 743 C C . THR A 1 96 ? -8.706 4.833 0.013 1.00 95.88 96 THR A C 1
ATOM 745 O O . THR A 1 96 ? -8.710 5.909 0.614 1.00 95.88 96 THR A O 1
ATOM 748 N N . PHE A 1 97 ? -7.741 4.486 -0.827 1.00 95.69 97 PHE A N 1
ATOM 749 C CA . PHE A 1 97 ? -6.696 5.406 -1.262 1.00 95.69 97 PHE A CA 1
ATOM 750 C C . PHE A 1 97 ? -6.508 5.320 -2.775 1.00 95.69 97 PHE A C 1
ATOM 752 O O . PHE A 1 97 ? -6.942 4.361 -3.414 1.00 95.69 97 PHE A O 1
ATOM 759 N N . SER A 1 98 ? -5.873 6.347 -3.333 1.00 95.94 98 SER A N 1
ATOM 760 C CA . SER A 1 98 ? -5.560 6.439 -4.754 1.00 95.94 98 SER A CA 1
ATOM 761 C C . SER A 1 98 ? -4.144 6.975 -4.932 1.00 95.94 98 SER A C 1
ATOM 763 O O . SER A 1 98 ? -3.798 7.976 -4.305 1.00 95.94 98 SER A O 1
ATOM 765 N N . LEU A 1 99 ? -3.333 6.324 -5.766 1.00 96.56 99 LEU A N 1
ATOM 766 C CA . LEU A 1 99 ? -1.965 6.738 -6.089 1.00 96.56 99 LEU A CA 1
ATOM 767 C C . LEU A 1 99 ? -1.744 6.666 -7.599 1.00 96.56 99 LEU A C 1
ATOM 769 O O . LEU A 1 99 ? -1.837 5.588 -8.190 1.00 96.56 99 LEU A O 1
ATOM 773 N N . ASP A 1 100 ? -1.422 7.800 -8.212 1.00 95.94 100 ASP A N 1
ATOM 774 C CA . ASP A 1 100 ? -1.141 7.869 -9.645 1.00 95.94 100 ASP A CA 1
ATOM 775 C C . ASP A 1 100 ? 0.287 7.405 -9.945 1.00 95.94 100 ASP A C 1
ATOM 777 O O . ASP A 1 100 ? 1.249 7.816 -9.293 1.00 95.94 100 ASP A O 1
ATOM 781 N N . ILE A 1 101 ? 0.426 6.541 -10.948 1.00 94.44 101 ILE A N 1
ATOM 782 C CA . ILE A 1 101 ? 1.707 6.002 -11.400 1.00 94.44 101 ILE A CA 1
ATOM 783 C C . ILE A 1 101 ? 2.163 6.834 -12.597 1.00 94.44 101 ILE A C 1
ATOM 785 O O . ILE A 1 101 ? 1.608 6.673 -13.682 1.00 94.44 101 ILE A O 1
ATOM 789 N N . PRO A 1 102 ? 3.183 7.696 -12.474 1.00 92.69 102 PRO A N 1
ATOM 790 C CA . PRO A 1 102 ? 3.625 8.485 -13.615 1.00 92.69 102 PRO A CA 1
ATOM 791 C C . PRO A 1 102 ? 4.336 7.617 -14.666 1.00 92.69 102 PRO A C 1
ATOM 793 O O . PRO A 1 102 ? 5.014 6.645 -14.332 1.00 92.69 102 PRO A O 1
ATOM 796 N N . SER A 1 103 ? 4.266 8.013 -15.941 1.00 89.69 103 SER A N 1
ATOM 797 C CA . SER A 1 103 ? 4.995 7.401 -17.073 1.00 89.69 103 SER A CA 1
ATOM 798 C C . SER A 1 103 ? 6.491 7.180 -16.839 1.00 89.69 103 SER A C 1
ATOM 800 O O . SER A 1 103 ? 7.087 6.274 -17.420 1.00 89.69 103 SER A O 1
ATOM 802 N N . ASN A 1 104 ? 7.123 7.998 -15.998 1.00 84.38 104 ASN A N 1
ATOM 803 C CA . ASN A 1 104 ? 8.548 7.921 -15.686 1.00 84.38 104 ASN A CA 1
ATOM 804 C C . ASN A 1 104 ? 8.867 7.133 -14.401 1.00 84.38 104 ASN A C 1
ATOM 806 O O . ASN A 1 104 ? 10.012 7.172 -13.953 1.00 84.38 104 ASN A O 1
ATOM 810 N N . ALA A 1 105 ? 7.900 6.409 -13.822 1.00 84.44 105 ALA A N 1
ATOM 811 C CA . ALA A 1 105 ? 8.119 5.547 -12.655 1.00 84.44 105 ALA A CA 1
ATOM 812 C C . ALA A 1 105 ? 8.959 4.287 -12.954 1.00 84.44 105 ALA A C 1
ATOM 814 O O . ALA A 1 105 ? 9.213 3.482 -12.059 1.00 84.44 105 ALA A O 1
ATOM 815 N N . GLY A 1 106 ? 9.396 4.101 -14.204 1.00 75.44 106 GLY A N 1
ATOM 816 C CA . GLY A 1 106 ? 10.345 3.055 -14.576 1.00 75.44 106 GLY A CA 1
ATOM 817 C C . GLY A 1 106 ? 11.722 3.237 -13.925 1.00 75.44 106 GLY A C 1
ATOM 818 O O . GLY A 1 106 ? 12.121 4.337 -13.539 1.00 75.44 106 GLY A O 1
ATOM 819 N N . THR A 1 107 ? 12.471 2.141 -13.820 1.00 65.81 107 THR A N 1
ATOM 820 C CA . THR A 1 107 ? 13.821 2.119 -13.243 1.00 65.81 107 THR A CA 1
ATOM 821 C C . THR A 1 107 ? 14.764 3.044 -14.010 1.00 65.81 107 THR A C 1
ATOM 823 O O . THR A 1 107 ? 14.907 2.934 -15.229 1.00 65.81 107 THR A O 1
ATOM 826 N N . ALA A 1 108 ? 15.437 3.953 -13.302 1.00 63.00 108 ALA A N 1
ATOM 827 C CA . ALA A 1 108 ? 16.249 5.006 -13.907 1.00 63.00 108 ALA A CA 1
ATOM 828 C C . ALA A 1 108 ? 17.747 4.667 -13.847 1.00 63.00 108 ALA A C 1
ATOM 830 O O . ALA A 1 108 ? 18.553 5.462 -13.362 1.00 63.00 108 ALA A O 1
ATOM 831 N N . PHE A 1 109 ? 18.151 3.498 -14.355 1.00 63.25 109 PHE A N 1
ATOM 832 C CA . PHE A 1 109 ? 19.575 3.170 -14.475 1.00 63.25 109 PHE A CA 1
ATOM 833 C C . PHE A 1 109 ? 20.207 3.991 -15.608 1.00 63.25 109 PHE A C 1
ATOM 835 O O . PHE A 1 109 ? 20.150 3.616 -16.777 1.00 63.25 109 PHE A O 1
ATOM 842 N N . GLN A 1 110 ? 20.810 5.131 -15.270 1.00 59.53 110 GLN A N 1
ATOM 843 C CA . GLN A 1 110 ? 21.578 5.937 -16.220 1.00 59.53 110 GLN A CA 1
ATOM 844 C C . GLN A 1 110 ? 23.064 5.589 -16.122 1.00 59.53 110 GLN A C 1
ATOM 846 O O . GLN A 1 110 ? 23.716 5.877 -15.120 1.00 59.53 110 GLN A O 1
ATOM 851 N N . ILE A 1 111 ? 23.619 5.004 -17.184 1.00 60.78 111 ILE A N 1
ATOM 852 C CA . ILE A 1 111 ? 25.066 4.822 -17.318 1.00 60.78 111 ILE A CA 1
ATOM 853 C C . ILE A 1 111 ? 25.641 6.133 -17.858 1.00 60.78 111 ILE A C 1
ATOM 855 O O . ILE A 1 111 ? 25.539 6.421 -19.049 1.00 60.78 111 ILE A O 1
ATOM 859 N N . LYS A 1 112 ? 26.248 6.945 -16.987 1.00 63.12 112 LYS A N 1
ATOM 860 C CA . LYS A 1 112 ? 27.110 8.046 -17.436 1.00 63.12 112 LYS A CA 1
ATOM 861 C C . LYS A 1 112 ? 28.460 7.464 -17.843 1.00 63.12 112 LYS A C 1
ATOM 863 O O . LYS A 1 112 ? 29.302 7.206 -16.988 1.00 63.12 112 LYS A O 1
ATOM 868 N N . VAL A 1 113 ? 28.663 7.257 -19.142 1.00 68.25 113 VAL A N 1
ATOM 869 C CA . VAL A 1 113 ? 30.013 7.080 -19.690 1.00 68.25 113 VAL A CA 1
ATOM 870 C C . VAL A 1 113 ? 30.691 8.445 -19.594 1.00 68.25 113 VAL A C 1
ATOM 872 O O . VAL A 1 113 ? 30.156 9.431 -20.096 1.00 68.25 113 VAL A O 1
ATOM 875 N N . GLY A 1 114 ? 31.792 8.536 -18.850 1.00 56.75 114 GLY A N 1
ATOM 876 C CA . GLY A 1 114 ? 32.525 9.789 -18.711 1.00 56.75 114 GLY A CA 1
ATOM 877 C C . GLY A 1 114 ? 33.049 10.242 -20.070 1.00 56.75 114 GLY A C 1
ATOM 878 O O . GLY A 1 114 ? 33.743 9.480 -20.734 1.00 56.75 114 GLY A O 1
ATOM 879 N N . ASP A 1 115 ? 32.734 11.474 -20.468 1.00 56.47 115 ASP A N 1
ATOM 880 C CA . ASP A 1 115 ? 33.460 12.158 -21.537 1.00 56.47 115 ASP A CA 1
ATOM 881 C C . ASP A 1 115 ? 34.875 12.431 -21.017 1.00 56.47 115 ASP A C 1
ATOM 883 O O . ASP A 1 115 ? 35.143 13.409 -20.309 1.00 56.47 115 ASP A O 1
ATOM 887 N N . GLU A 1 116 ? 35.792 11.512 -21.301 1.00 54.41 116 GLU A N 1
ATOM 888 C CA . GLU A 1 116 ? 37.213 11.761 -21.147 1.00 54.41 116 GLU A CA 1
ATOM 889 C C . GLU A 1 116 ? 37.611 12.860 -22.137 1.00 54.41 116 GLU A C 1
ATOM 891 O O . GLU A 1 116 ? 37.855 12.642 -23.321 1.00 54.41 116 GLU A O 1
ATOM 896 N N . LYS A 1 117 ? 37.650 14.103 -21.648 1.00 44.00 117 LYS A N 1
ATOM 897 C CA . LYS A 1 117 ? 38.257 15.224 -22.362 1.00 44.00 117 LYS A CA 1
ATOM 898 C C . LYS A 1 117 ? 39.736 14.901 -22.586 1.00 44.00 117 LYS A C 1
ATOM 900 O O . LYS A 1 117 ? 40.579 15.218 -21.745 1.00 44.00 117 LYS A O 1
ATOM 905 N N . ALA A 1 118 ? 40.043 14.291 -23.729 1.00 43.91 118 ALA A N 1
ATOM 906 C CA . ALA A 1 118 ? 41.395 14.041 -24.197 1.00 43.91 118 ALA A CA 1
ATOM 907 C C . ALA A 1 118 ? 42.170 15.368 -24.254 1.00 43.91 118 ALA A C 1
ATOM 909 O O . ALA A 1 118 ? 41.989 16.197 -25.145 1.00 43.91 118 ALA A O 1
ATOM 910 N N . THR A 1 119 ? 43.022 15.585 -23.256 1.00 42.62 119 THR A N 1
ATOM 911 C CA . THR A 1 119 ? 44.047 16.627 -23.259 1.00 42.62 119 THR A CA 1
ATOM 912 C C . THR A 1 119 ? 45.369 15.933 -23.564 1.00 42.62 119 THR A C 1
ATOM 914 O O . THR A 1 119 ? 45.899 15.229 -22.712 1.00 42.62 119 THR A O 1
ATOM 917 N N . GLY A 1 120 ? 45.896 16.107 -24.779 1.00 33.69 120 GLY A N 1
ATOM 918 C CA . GLY A 1 120 ? 47.213 15.591 -25.161 1.00 33.69 120 GLY A CA 1
ATOM 919 C C . GLY A 1 120 ? 47.544 15.848 -26.632 1.00 33.69 120 GLY A C 1
ATOM 920 O O . GLY A 1 120 ? 46.852 15.370 -27.520 1.00 33.69 120 GLY A O 1
ATOM 921 N N . ALA A 1 121 ? 48.582 16.646 -26.874 1.00 40.91 121 ALA A N 1
ATOM 922 C CA . ALA A 1 121 ? 49.041 17.142 -28.169 1.00 40.91 121 ALA A CA 1
ATOM 923 C C . ALA A 1 121 ? 49.806 16.100 -29.017 1.00 40.91 121 ALA A C 1
ATOM 925 O O . ALA A 1 121 ? 50.421 15.196 -28.461 1.00 40.91 121 ALA A O 1
ATOM 926 N N . GLY A 1 122 ? 49.887 16.313 -30.343 1.00 30.67 122 GLY A N 1
ATOM 927 C CA . GLY A 1 122 ? 50.952 15.737 -31.186 1.00 30.67 122 GLY A CA 1
ATOM 928 C C . GLY A 1 122 ? 50.513 14.988 -32.455 1.00 30.67 122 GLY A C 1
ATOM 929 O O . GLY A 1 122 ? 50.060 13.857 -32.403 1.00 30.67 122 GLY A O 1
ATOM 930 N N . SER A 1 123 ? 50.724 15.644 -33.599 1.00 39.16 123 SER A N 1
ATOM 931 C CA . SER A 1 123 ? 50.915 15.140 -34.974 1.00 39.16 123 SER A CA 1
ATOM 932 C C . SER A 1 123 ? 51.038 13.616 -35.225 1.00 39.16 123 SER A C 1
ATOM 934 O O . SER A 1 123 ? 52.067 13.032 -34.907 1.00 39.16 123 SER A O 1
ATOM 936 N N . SER A 1 124 ? 50.117 13.046 -36.023 1.00 33.56 124 SER A N 1
ATOM 937 C CA . SER A 1 124 ? 50.450 12.368 -37.297 1.00 33.56 124 SER A CA 1
ATOM 938 C C . SER A 1 124 ? 49.206 12.123 -38.175 1.00 33.56 124 SER A C 1
ATOM 940 O O . SER A 1 124 ? 48.255 11.457 -37.783 1.00 33.56 124 SER A O 1
ATOM 942 N N . ARG A 1 125 ? 49.272 12.654 -39.403 1.00 32.62 125 ARG A N 1
ATOM 943 C CA . ARG A 1 125 ? 48.581 12.247 -40.654 1.00 32.62 125 ARG A CA 1
ATOM 944 C C . ARG A 1 125 ? 48.713 10.714 -40.869 1.00 32.62 125 ARG A C 1
ATOM 946 O O . ARG A 1 125 ? 49.715 10.178 -40.412 1.00 32.62 125 ARG A O 1
ATOM 953 N N . VAL A 1 126 ? 47.877 9.909 -41.552 1.00 38.84 126 VAL A N 1
ATOM 954 C CA . VAL A 1 126 ? 46.857 9.964 -42.649 1.00 38.84 126 VAL A CA 1
ATOM 955 C C . VAL A 1 126 ? 46.303 8.491 -42.824 1.00 38.84 126 VAL A C 1
ATOM 957 O O . VAL A 1 126 ? 46.788 7.629 -42.099 1.00 38.84 126 VAL A O 1
ATOM 960 N N . PRO A 1 127 ? 45.461 8.079 -43.812 1.00 44.09 127 PRO A N 1
ATOM 961 C CA . PRO A 1 127 ? 44.044 8.407 -44.061 1.00 44.09 127 PRO A CA 1
ATOM 962 C C . PRO A 1 127 ? 43.138 7.189 -44.506 1.00 44.09 127 PRO A C 1
ATOM 964 O O . PRO A 1 127 ? 43.623 6.089 -44.721 1.00 44.09 127 PRO A O 1
ATOM 967 N N . PHE A 1 128 ? 41.826 7.438 -44.695 1.00 33.50 128 PHE A N 1
ATOM 968 C CA . PHE A 1 128 ? 40.781 6.780 -45.542 1.00 33.50 128 PHE A CA 1
ATOM 969 C C . PHE A 1 128 ? 40.649 5.239 -45.746 1.00 33.50 128 PHE A C 1
ATOM 971 O O . PHE A 1 128 ? 41.532 4.583 -46.284 1.00 33.50 128 PHE A O 1
ATOM 978 N N . GLY A 1 129 ? 39.411 4.726 -45.570 1.00 30.59 129 GLY A N 1
ATOM 979 C CA . GLY A 1 129 ? 38.897 3.494 -46.212 1.00 30.59 129 GLY A CA 1
ATOM 980 C C . GLY A 1 129 ? 37.406 3.188 -45.926 1.00 30.59 129 GLY A C 1
ATOM 981 O O . GLY A 1 129 ? 37.005 3.111 -44.774 1.00 30.59 129 GLY A O 1
ATOM 982 N N . HIS A 1 130 ? 36.586 3.050 -46.978 1.00 32.53 130 HIS A N 1
ATOM 983 C CA . HIS A 1 130 ? 35.125 2.809 -47.013 1.00 32.53 130 HIS A CA 1
ATOM 984 C C . HIS A 1 130 ? 34.646 1.404 -46.560 1.00 32.53 130 HIS A C 1
ATOM 986 O O . HIS A 1 130 ? 35.312 0.416 -46.850 1.00 32.53 130 HIS A O 1
ATOM 992 N N . GLY A 1 131 ? 33.389 1.312 -46.083 1.0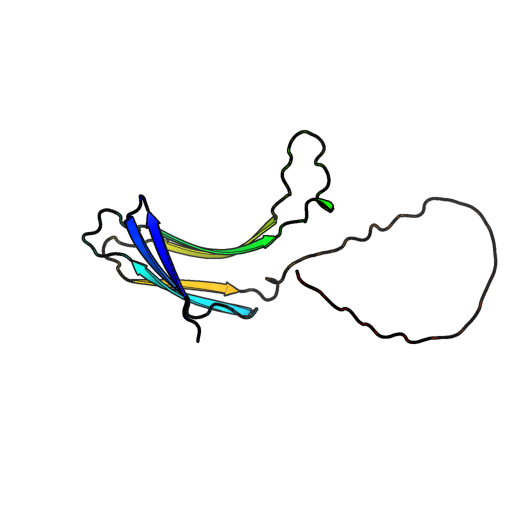0 30.30 131 GLY A N 1
ATOM 993 C CA . GLY A 1 131 ? 32.463 0.201 -46.412 1.00 30.30 131 GLY A CA 1
ATOM 994 C C . GLY A 1 131 ? 31.797 -0.555 -45.236 1.00 30.30 131 GLY A C 1
ATOM 995 O O . GLY A 1 131 ? 32.470 -0.803 -44.245 1.00 30.30 131 GLY A O 1
ATOM 996 N N . PRO A 1 132 ? 30.498 -0.940 -45.315 1.00 53.16 132 PRO A N 1
ATOM 997 C CA . PRO A 1 132 ? 29.624 -1.194 -44.155 1.00 53.16 132 PRO A CA 1
ATOM 998 C C . PRO A 1 132 ? 29.437 -2.684 -43.819 1.00 53.16 132 PRO A C 1
ATOM 1000 O O . PRO A 1 132 ? 29.388 -3.490 -44.743 1.00 53.16 132 PRO A O 1
ATOM 1003 N N . GLN A 1 133 ? 29.206 -3.056 -42.546 1.00 35.78 133 GLN A N 1
ATOM 1004 C CA . GLN A 1 133 ? 28.641 -4.374 -42.190 1.00 35.78 133 GLN A CA 1
ATOM 1005 C C . GLN A 1 133 ? 27.698 -4.329 -40.971 1.00 35.78 133 GLN A C 1
ATOM 1007 O O . GLN A 1 133 ? 28.061 -3.928 -39.870 1.00 35.78 133 GLN A O 1
ATOM 1012 N N . ASN A 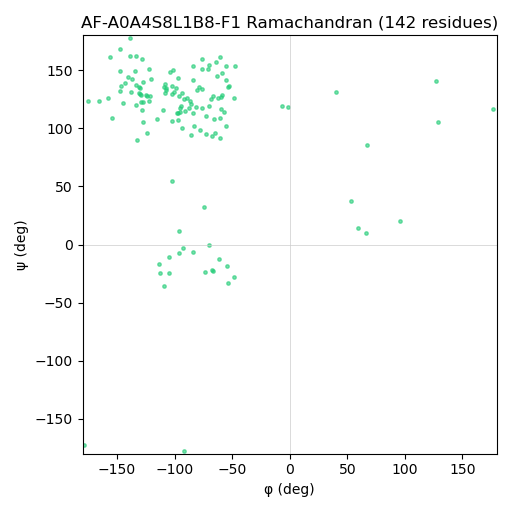1 134 ? 26.465 -4.771 -41.228 1.00 40.03 134 ASN A N 1
ATOM 1013 C CA . ASN A 1 134 ? 25.406 -5.133 -40.288 1.00 40.03 134 ASN A CA 1
ATOM 1014 C C . ASN A 1 134 ? 25.886 -6.156 -39.242 1.00 40.03 134 ASN A C 1
ATOM 1016 O O . ASN A 1 134 ? 26.426 -7.190 -39.623 1.00 40.03 134 ASN A O 1
ATOM 1020 N N . SER A 1 135 ? 25.532 -5.978 -37.963 1.00 37.19 135 SER A N 1
ATOM 1021 C CA . SER A 1 135 ? 25.333 -7.115 -37.053 1.00 37.19 135 SER A CA 1
ATOM 1022 C C . SER A 1 135 ? 24.374 -6.779 -35.906 1.00 37.19 135 SER A C 1
ATOM 1024 O O . SER A 1 135 ? 24.672 -5.997 -35.011 1.00 37.19 135 SER A O 1
ATOM 1026 N N . LYS A 1 136 ? 23.198 -7.398 -36.020 1.00 34.38 136 LYS A N 1
ATOM 1027 C CA . LYS A 1 136 ? 22.150 -7.721 -35.041 1.00 34.38 136 LYS A CA 1
ATOM 1028 C C . LYS A 1 136 ? 22.404 -7.319 -33.578 1.00 34.38 136 LYS A C 1
ATOM 1030 O O . LYS A 1 136 ? 23.253 -7.884 -32.896 1.00 34.38 136 LYS A O 1
ATOM 1035 N N . SER A 1 137 ? 21.521 -6.449 -33.084 1.00 41.81 137 SER A N 1
ATOM 1036 C CA . SER A 1 137 ? 21.195 -6.315 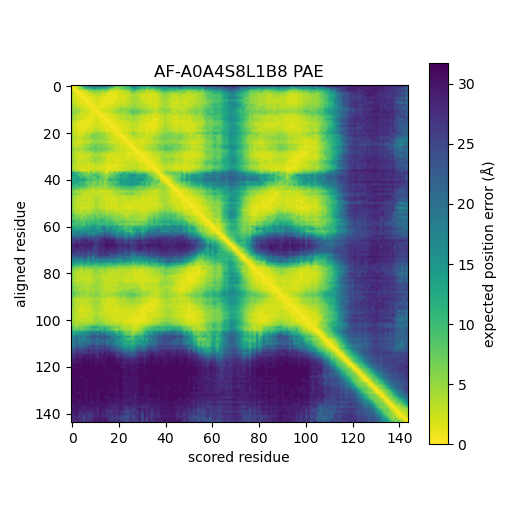-31.662 1.00 41.81 137 SER A CA 1
ATOM 1037 C C . SER A 1 137 ? 20.650 -7.648 -31.140 1.00 41.81 137 SER A C 1
ATOM 1039 O O . SER A 1 137 ? 19.614 -8.129 -31.600 1.00 41.81 137 SER A O 1
ATOM 1041 N N . GLY A 1 138 ? 21.373 -8.250 -30.204 1.00 34.09 138 GLY A N 1
ATOM 1042 C CA . GLY A 1 138 ? 20.914 -9.367 -29.391 1.00 34.09 138 GLY A CA 1
ATOM 1043 C C . GLY A 1 138 ? 21.256 -9.058 -27.944 1.00 34.09 138 GLY A C 1
ATOM 1044 O O . GLY A 1 138 ? 22.350 -9.374 -27.493 1.00 34.09 138 GLY A O 1
ATOM 1045 N N . SER A 1 139 ? 20.345 -8.397 -27.231 1.00 30.64 139 SER A N 1
ATOM 1046 C CA . SER A 1 139 ? 20.450 -8.264 -25.779 1.00 30.64 139 SER A CA 1
ATOM 1047 C C . SER A 1 139 ? 19.652 -9.402 -25.150 1.00 30.64 139 SER A C 1
ATOM 1049 O O . SER A 1 139 ? 18.424 -9.372 -25.121 1.00 30.64 139 SER A O 1
ATOM 1051 N N . SER A 1 140 ? 20.351 -10.452 -24.719 1.00 29.64 140 SER A N 1
ATOM 1052 C CA . SER A 1 140 ? 19.796 -11.457 -23.816 1.00 29.64 140 SER A CA 1
ATOM 1053 C C . SER A 1 140 ? 20.021 -10.986 -22.385 1.00 29.64 140 SER A C 1
ATOM 1055 O O . SER A 1 140 ? 21.168 -10.849 -21.956 1.00 29.64 140 SER A O 1
ATOM 1057 N N . VAL A 1 141 ? 18.939 -10.762 -21.647 1.00 34.72 141 VAL A N 1
ATOM 1058 C CA . VAL A 1 141 ? 18.987 -10.548 -20.200 1.00 34.72 141 VAL A CA 1
ATOM 1059 C C . VAL A 1 141 ? 18.726 -11.894 -19.535 1.00 34.72 141 VAL A C 1
ATOM 1061 O O . VAL A 1 141 ? 17.664 -12.482 -19.725 1.00 34.72 141 VAL A O 1
ATOM 1064 N N . PHE A 1 142 ? 19.706 -12.387 -18.783 1.00 27.14 142 PHE A N 1
ATOM 1065 C CA . PHE A 1 142 ? 19.504 -13.464 -17.819 1.00 27.14 142 PHE A CA 1
ATOM 1066 C C . PHE A 1 142 ? 19.293 -12.835 -16.444 1.00 27.14 142 PHE A C 1
ATOM 1068 O O . PHE A 1 142 ? 20.113 -12.031 -16.002 1.00 27.14 142 PHE A O 1
ATOM 1075 N N . CYS A 1 143 ? 18.208 -13.224 -15.780 1.00 27.16 143 CYS A N 1
ATOM 1076 C CA . CYS A 1 143 ? 18.032 -13.029 -14.348 1.00 27.16 143 CYS A CA 1
ATOM 1077 C C . CYS A 1 143 ? 18.340 -14.355 -13.646 1.00 27.16 143 CYS A C 1
ATOM 1079 O O . CYS A 1 143 ? 17.820 -15.394 -14.059 1.00 27.16 143 CYS A O 1
ATOM 1081 N N . SER A 1 144 ? 19.164 -14.287 -12.602 1.00 34.75 144 SER A N 1
ATOM 1082 C CA . SER A 1 144 ? 19.254 -15.302 -11.548 1.00 34.75 144 SER A CA 1
ATOM 1083 C C . SER A 1 144 ? 18.494 -14.819 -10.324 1.00 34.75 144 SER A C 1
ATOM 1085 O O . SER A 1 144 ? 18.517 -13.587 -10.091 1.00 34.75 144 SER A O 1
#

Solvent-accessible surface area (backbone atoms only — not comparable to full-atom values): 9882 Å² total; per-residue (Å²): 129,60,66,45,78,44,83,42,65,57,98,90,38,74,38,32,38,39,42,34,68,55,88,72,82,59,71,67,34,67,53,72,35,44,36,42,36,48,61,86,83,52,96,63,81,65,51,65,50,76,47,75,45,68,50,82,47,73,62,57,74,94,74,42,74,82,57,84,84,87,60,97,68,69,73,69,49,75,48,79,74,28,72,34,80,44,83,44,56,83,82,57,44,67,51,72,53,62,38,61,34,51,76,76,73,61,87,82,84,74,84,81,76,77,84,75,79,83,82,82,87,84,93,78,90,88,83,92,87,90,88,90,82,91,79,82,93,76,87,82,84,83,86,132

pLDDT: mean 73.69, std 22.36, range [27.14, 96.56]

Mean predicted aligned error: 14.83 Å

Sequence (144 aa):
MDEVFYDANKDSVKVAVFTFTNATYRLDGTVQDAVELDKRTSRARVVELPAHLETHESLPTALASPMSSGGLATPRLKRIYAEHYSSLILSTLHTTFSLDIPSNAGTAFQIKVGDEKATGAGSSRVPFGHGPQNSKSGSSVFCS

Foldseek 3Di:
DDKDWDFDDDPNHGFKIWIFPDPDDDAQDKGKTKIFGDDLPDPDYDQKDKDWDKDWDFDDLVPQPPPDDDDSDTDTDMDTDFMDMDGDDSHDGMDMDMGGHHNPVDDDDDDPPDPPPDDDDDDDDDDDDDDDDDDDDDDDDDDD

Nearest PDB structures (foldseek):
  9ayr-assembly1_B  TM=7.398E-01  e=2.983E-02  Saccharomyces cerevisiae S288C
  6b9s-assembly3_F  TM=3.126E-01  e=2.996E-01  Nitrosopumilus maritimus SCM1
  5u58-assembly1_C  TM=3.235E-01  e=1.168E+00  Pseudomonas syringae
  5u58-assembly1_D  TM=3.468E-01  e=4.553E+00  Pseudomonas syringae
  6yf7-assembly1_AA  TM=2.755E-01  e=5.769E+00  Marine phage AC

InterPro domains:
  IPR014848 Reduced growth phenotype protein 1 [PF08737] (6-110)